Protein AF-A0A5C5SJC1-F1 (afdb_monomer_lite)

Sequence (79 aa):
MEMFFLLSIIAVAIFVGVASKKFYDKPYVVNFAIALLMLLLVIQTIMMQPITTFGYVAIVFCSIAFLFQLVLGVRNVRV

Secondary structure (DSSP, 8-state):
-HHHHHHHHHHHHHHHHHHHHH-TT-HHHHHHHHHHHHHHHHHHHHHSSS--HHHHHHHHHHHHHHHHHHHHHHHHHH-

Radius of gyration: 13.56 Å; chains: 1; bounding box: 33×24×35 Å

Foldseek 3Di:
DLVVLVVVLVVLVVVLVVCVVPVVVQLLVNLVSLLVNLVSLLVNLVVDPPRDPVSVVSNVVSVVSSVVSVVVSVVSVVD

Structure (mmCIF, N/CA/C/O backbone):
data_AF-A0A5C5SJC1-F1
#
_entry.id   AF-A0A5C5SJC1-F1
#
loop_
_atom_site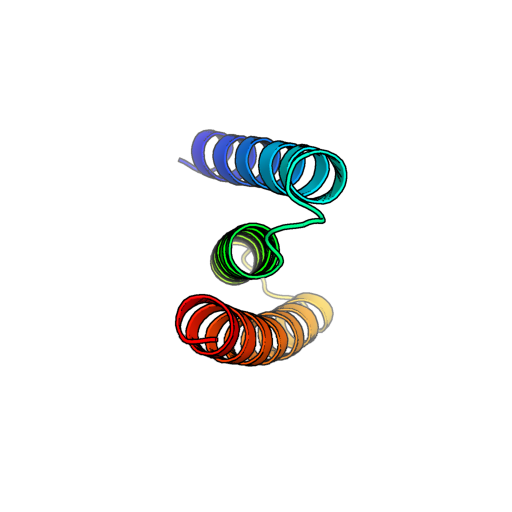.group_PDB
_atom_site.id
_atom_site.type_symbol
_atom_site.label_atom_id
_atom_site.label_alt_id
_atom_site.label_comp_id
_atom_site.label_asym_id
_atom_site.label_entity_id
_atom_site.label_seq_id
_atom_site.pdbx_PDB_ins_code
_atom_site.Cartn_x
_atom_site.Cartn_y
_atom_site.Cartn_z
_atom_site.occupancy
_atom_site.B_iso_or_equiv
_atom_site.auth_seq_id
_atom_site.auth_comp_id
_atom_site.auth_asym_id
_atom_site.auth_atom_id
_atom_site.pdbx_PDB_model_num
ATOM 1 N N . MET A 1 1 ? 11.232 14.988 -9.013 1.00 62.56 1 MET A N 1
ATOM 2 C CA . MET A 1 1 ? 9.895 14.354 -8.972 1.00 62.56 1 MET A CA 1
ATOM 3 C C . MET A 1 1 ? 9.945 13.034 -8.205 1.00 62.56 1 MET A C 1
ATOM 5 O O . MET A 1 1 ? 9.199 12.884 -7.249 1.00 62.56 1 MET A O 1
ATOM 9 N N . GLU A 1 2 ? 10.886 12.142 -8.522 1.00 72.38 2 GLU A N 1
ATOM 10 C CA . GLU A 1 2 ? 11.039 10.833 -7.855 1.00 72.38 2 GLU A CA 1
ATOM 11 C C . GLU A 1 2 ? 11.305 10.912 -6.343 1.00 72.38 2 GLU A C 1
ATOM 13 O O . GLU A 1 2 ? 10.673 10.199 -5.571 1.00 72.38 2 GLU A O 1
ATOM 18 N N . MET A 1 3 ? 12.173 11.827 -5.894 1.00 80.81 3 MET A N 1
ATOM 19 C CA . MET A 1 3 ? 12.499 11.981 -4.467 1.00 80.81 3 MET A CA 1
ATOM 20 C C . MET A 1 3 ? 11.281 12.373 -3.615 1.00 80.81 3 MET A C 1
ATOM 22 O O . MET A 1 3 ? 11.103 11.869 -2.511 1.00 80.81 3 MET A O 1
ATOM 26 N N . PHE A 1 4 ? 10.417 13.242 -4.147 1.00 82.69 4 PHE A N 1
ATOM 27 C CA . PHE A 1 4 ? 9.188 13.664 -3.473 1.00 82.69 4 PHE A CA 1
ATOM 28 C C . PHE A 1 4 ? 8.193 12.503 -3.356 1.00 82.69 4 PHE A C 1
ATOM 30 O O . PHE A 1 4 ? 7.561 12.323 -2.317 1.00 82.69 4 PHE A O 1
ATOM 37 N N . PHE A 1 5 ? 8.105 11.672 -4.398 1.00 83.69 5 PHE A N 1
ATOM 38 C CA . PHE A 1 5 ? 7.252 10.488 -4.401 1.00 83.69 5 PHE A CA 1
ATOM 39 C C . PHE A 1 5 ? 7.741 9.439 -3.391 1.00 83.69 5 PHE A C 1
ATOM 41 O O . PHE A 1 5 ? 6.963 8.956 -2.572 1.00 83.69 5 PHE A O 1
ATOM 48 N N . LEU A 1 6 ? 9.048 9.171 -3.357 1.00 84.38 6 LEU A N 1
ATOM 49 C CA . LEU A 1 6 ? 9.675 8.304 -2.354 1.00 84.38 6 LEU A CA 1
ATOM 50 C C . LEU A 1 6 ? 9.442 8.804 -0.922 1.00 84.38 6 LEU A C 1
ATOM 52 O O . LEU A 1 6 ? 9.042 8.026 -0.059 1.00 84.38 6 LEU A O 1
ATOM 56 N N . LEU A 1 7 ? 9.618 10.105 -0.676 1.00 88.06 7 LEU A N 1
ATOM 57 C CA . LEU A 1 7 ? 9.325 10.722 0.621 1.00 88.06 7 LEU A CA 1
ATOM 58 C C . LEU A 1 7 ? 7.852 10.562 1.014 1.00 88.06 7 LEU A C 1
ATOM 60 O O . LEU A 1 7 ? 7.563 10.269 2.173 1.00 88.06 7 LEU A O 1
ATOM 64 N N . SER A 1 8 ? 6.926 10.694 0.061 1.00 86.88 8 SER A N 1
ATOM 65 C CA . SER A 1 8 ? 5.496 10.494 0.316 1.00 86.88 8 SER A CA 1
ATOM 66 C C . SER A 1 8 ? 5.172 9.049 0.709 1.00 86.88 8 SER A C 1
ATOM 68 O O . SER A 1 8 ? 4.427 8.830 1.661 1.00 86.88 8 SER A O 1
ATOM 70 N N . ILE A 1 9 ? 5.806 8.062 0.067 1.00 89.12 9 ILE A N 1
ATOM 71 C CA . ILE A 1 9 ? 5.649 6.639 0.402 1.00 89.12 9 ILE A CA 1
ATOM 72 C C . ILE A 1 9 ? 6.167 6.362 1.807 1.00 89.12 9 ILE A C 1
ATOM 74 O O . ILE A 1 9 ? 5.478 5.721 2.596 1.00 89.12 9 ILE A O 1
ATOM 78 N N . ILE A 1 10 ? 7.349 6.880 2.146 1.00 90.25 10 ILE A N 1
ATOM 79 C CA . ILE A 1 10 ? 7.938 6.716 3.479 1.00 90.25 10 ILE A CA 1
ATOM 80 C C . ILE A 1 10 ? 7.039 7.355 4.543 1.00 90.25 10 ILE A C 1
ATOM 82 O O . ILE A 1 10 ? 6.748 6.726 5.558 1.00 90.25 10 ILE A O 1
ATOM 86 N N . ALA A 1 11 ? 6.546 8.572 4.305 1.00 90.88 11 ALA A N 1
ATOM 87 C CA . ALA A 1 11 ? 5.643 9.254 5.227 1.00 90.88 11 ALA A CA 1
ATOM 88 C C . ALA A 1 11 ? 4.343 8.462 5.448 1.00 90.88 11 ALA A C 1
ATOM 90 O O . ALA A 1 11 ? 3.920 8.276 6.591 1.00 90.88 11 ALA A O 1
ATOM 91 N N . VAL A 1 12 ? 3.740 7.938 4.376 1.00 90.31 12 VAL A N 1
ATOM 92 C CA . VAL A 1 12 ? 2.530 7.107 4.455 1.00 90.31 12 VAL A CA 1
ATOM 93 C C . VAL A 1 12 ? 2.822 5.768 5.134 1.00 90.31 12 VAL A C 1
ATOM 95 O O . VAL A 1 12 ? 2.018 5.323 5.946 1.00 90.31 12 VAL A O 1
ATOM 98 N N . ALA A 1 13 ? 3.981 5.151 4.901 1.00 89.12 13 ALA A N 1
ATOM 99 C CA . ALA A 1 13 ? 4.381 3.910 5.567 1.00 89.12 13 ALA A CA 1
ATOM 100 C C . ALA A 1 13 ? 4.530 4.097 7.082 1.00 89.12 13 ALA A C 1
ATOM 102 O O . ALA A 1 13 ? 4.019 3.295 7.868 1.00 89.12 13 ALA A O 1
ATOM 103 N N . ILE A 1 14 ? 5.166 5.194 7.505 1.00 91.12 14 ILE A N 1
ATOM 104 C CA . ILE A 1 14 ? 5.265 5.561 8.921 1.00 91.12 14 ILE A CA 1
ATOM 105 C C . ILE A 1 14 ? 3.865 5.812 9.487 1.00 91.12 14 ILE A C 1
ATOM 107 O O . ILE A 1 14 ? 3.542 5.306 10.562 1.00 91.12 14 ILE A O 1
ATOM 111 N N . PHE A 1 15 ? 3.010 6.534 8.758 1.00 88.44 15 PHE A N 1
ATOM 112 C CA . PHE A 1 15 ? 1.635 6.785 9.177 1.00 88.44 15 PHE A CA 1
ATOM 113 C C . PHE A 1 15 ? 0.836 5.491 9.341 1.00 88.44 15 PHE A C 1
ATOM 115 O O . PHE A 1 15 ? 0.156 5.340 10.347 1.00 88.44 15 PHE A O 1
ATOM 122 N N . VAL A 1 16 ? 0.959 4.529 8.424 1.00 87.44 16 VAL A N 1
ATOM 123 C CA . VAL A 1 16 ? 0.341 3.197 8.533 1.00 87.44 16 VAL A CA 1
ATOM 124 C C . VAL A 1 16 ? 0.826 2.469 9.786 1.00 87.44 16 VAL A C 1
ATOM 126 O O . VAL A 1 16 ? 0.010 1.910 10.519 1.00 87.44 16 VAL A O 1
ATOM 129 N N . GLY A 1 17 ? 2.129 2.502 10.077 1.00 85.12 17 GLY A N 1
ATOM 130 C CA . GLY A 1 17 ? 2.698 1.880 11.276 1.00 85.12 17 GLY A CA 1
ATOM 131 C C . GLY A 1 17 ? 2.188 2.516 12.573 1.00 85.12 17 GLY A C 1
ATOM 132 O O . GLY A 1 17 ? 1.790 1.815 13.507 1.00 85.12 17 GLY A O 1
ATOM 133 N N . VAL A 1 18 ? 2.127 3.848 12.619 1.00 87.31 18 VAL A N 1
ATOM 134 C CA . VAL A 1 18 ? 1.570 4.595 13.757 1.00 87.31 18 VAL A CA 1
ATOM 135 C C . VAL A 1 18 ? 0.067 4.357 13.879 1.00 87.31 18 VAL A C 1
ATOM 137 O O . VAL A 1 18 ? -0.429 4.132 14.984 1.00 87.31 18 VAL A O 1
ATOM 140 N N . ALA A 1 19 ? -0.660 4.356 12.763 1.00 83.81 19 ALA A N 1
ATOM 141 C CA . ALA A 1 19 ? -2.096 4.135 12.738 1.00 83.81 19 ALA A CA 1
ATOM 142 C C . ALA A 1 19 ? -2.446 2.726 13.213 1.00 83.81 19 ALA A C 1
ATOM 144 O O . ALA A 1 19 ? -3.362 2.571 14.013 1.00 83.81 19 ALA A O 1
ATOM 145 N N . SER A 1 20 ? -1.658 1.725 12.821 1.00 79.12 20 SER A N 1
ATOM 146 C CA . SER A 1 20 ? -1.824 0.344 13.278 1.00 79.12 20 SER A CA 1
ATOM 147 C C . SER A 1 20 ? -1.644 0.206 14.792 1.00 79.12 20 SER A C 1
ATOM 149 O O . SER A 1 20 ? -2.342 -0.584 15.413 1.00 79.12 20 SER A O 1
ATOM 151 N N . LYS A 1 21 ? -0.756 0.994 15.418 1.00 77.50 21 LYS A N 1
ATOM 152 C CA . LYS A 1 21 ? -0.591 0.996 16.883 1.00 77.50 21 LYS A CA 1
ATOM 153 C C . LYS A 1 21 ? -1.639 1.823 17.627 1.00 77.50 21 LYS A C 1
ATOM 155 O O . LYS A 1 21 ? -2.031 1.447 18.724 1.00 77.50 21 LYS A O 1
ATOM 160 N N . LYS A 1 22 ? -2.039 2.974 17.082 1.00 75.81 22 LYS A N 1
ATOM 161 C CA . LYS A 1 22 ? -2.866 3.966 17.793 1.00 75.81 22 LYS A CA 1
ATOM 162 C C . LYS A 1 22 ? -4.363 3.832 17.523 1.00 75.81 22 LYS A C 1
ATOM 164 O O . LYS A 1 22 ? -5.165 4.211 18.366 1.00 75.81 22 LYS A O 1
ATOM 169 N N . PHE A 1 23 ? -4.733 3.318 16.356 1.00 75.56 23 PHE A N 1
ATOM 170 C CA . PHE A 1 23 ? -6.114 3.175 15.901 1.00 75.56 23 PHE A CA 1
ATOM 171 C C . PHE A 1 23 ? -6.488 1.704 15.706 1.00 75.56 23 PHE A C 1
ATOM 173 O O . PHE A 1 23 ? -7.295 1.389 14.837 1.00 75.56 2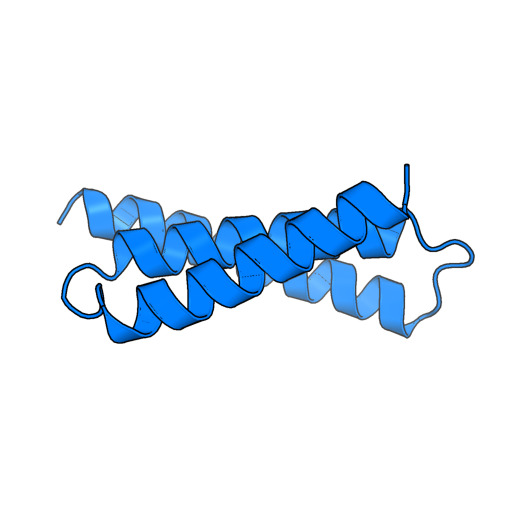3 PHE A O 1
ATOM 180 N N . TYR A 1 24 ? -5.933 0.804 16.527 1.00 65.56 24 TYR A N 1
ATOM 181 C CA . TYR A 1 24 ? -6.294 -0.617 16.495 1.00 65.56 24 TYR A CA 1
ATOM 182 C C . TYR A 1 24 ? -7.802 -0.822 16.737 1.00 65.56 24 TYR A C 1
ATOM 184 O O . TYR A 1 24 ? -8.432 -1.636 16.070 1.00 65.56 24 TYR A O 1
ATOM 192 N N . ASP A 1 25 ? -8.407 0.016 17.587 1.00 70.94 25 ASP A N 1
ATOM 193 C CA . ASP A 1 25 ? -9.857 0.057 17.831 1.00 70.94 25 ASP A CA 1
ATOM 194 C C . ASP A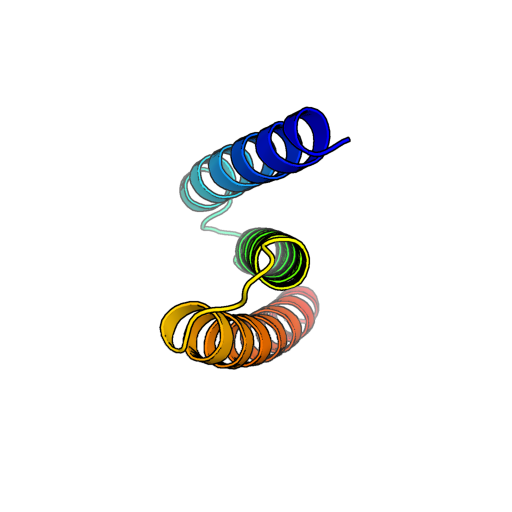 1 25 ? -10.684 0.557 16.633 1.00 70.94 25 ASP A C 1
ATOM 196 O O . ASP A 1 25 ? -11.908 0.448 16.623 1.00 70.94 25 ASP A O 1
ATOM 200 N N . LYS A 1 26 ? -10.040 1.128 15.607 1.00 75.12 26 LYS A N 1
ATOM 201 C CA . LYS A 1 26 ? -10.681 1.672 14.401 1.00 75.12 26 LYS A CA 1
ATOM 202 C C . LYS A 1 26 ? -10.042 1.073 13.142 1.00 75.12 26 LYS A C 1
ATOM 204 O O . LYS A 1 26 ? -9.325 1.777 12.420 1.00 75.12 26 LYS A O 1
ATOM 209 N N . PRO A 1 27 ? -10.348 -0.204 12.829 1.00 76.00 27 PRO A N 1
ATOM 210 C CA . PRO A 1 27 ? -9.723 -0.936 11.726 1.00 76.00 27 PRO A CA 1
ATOM 211 C C . PRO A 1 27 ? -9.889 -0.242 10.372 1.00 76.00 27 PRO A C 1
ATOM 213 O O . PRO A 1 27 ? -9.042 -0.376 9.493 1.00 76.00 27 PRO A O 1
ATOM 216 N N . TYR A 1 28 ? -10.957 0.542 10.201 1.00 78.81 28 TYR A N 1
ATOM 217 C CA . TYR A 1 28 ? -11.205 1.287 8.974 1.00 78.81 28 TYR A CA 1
ATOM 218 C C . TYR A 1 28 ? -10.100 2.301 8.647 1.00 78.81 28 TYR A C 1
ATOM 220 O O . TYR A 1 28 ? -9.721 2.407 7.485 1.00 78.81 28 TYR A O 1
ATOM 228 N N . VAL A 1 29 ? -9.547 3.009 9.644 1.00 79.94 29 VAL A N 1
ATOM 229 C CA . VAL A 1 29 ? -8.480 4.008 9.430 1.00 79.94 29 VAL A CA 1
ATOM 230 C C . VAL A 1 29 ? -7.204 3.312 8.972 1.00 79.94 29 VAL A C 1
ATOM 232 O O . VAL A 1 29 ? -6.539 3.767 8.044 1.00 79.94 29 VAL A O 1
ATOM 235 N N . VAL A 1 30 ? -6.893 2.179 9.603 1.00 83.00 30 VAL A N 1
ATOM 236 C CA . VAL A 1 30 ? -5.716 1.367 9.292 1.00 83.00 30 VAL A CA 1
ATOM 237 C C . VAL A 1 30 ? -5.835 0.775 7.889 1.00 83.00 30 VAL A C 1
ATOM 239 O O . VAL A 1 30 ? -4.927 0.940 7.079 1.00 83.00 30 VAL A O 1
ATOM 242 N N . ASN A 1 31 ? -6.981 0.179 7.554 1.00 85.50 31 ASN A N 1
ATOM 243 C CA . ASN A 1 31 ? -7.219 -0.403 6.234 1.00 85.50 31 ASN A CA 1
ATOM 244 C C . ASN A 1 31 ? -7.161 0.648 5.121 1.00 85.50 31 ASN A C 1
ATOM 246 O O . ASN A 1 31 ? -6.571 0.392 4.074 1.00 85.50 31 ASN A O 1
ATOM 250 N N . PHE A 1 32 ? -7.706 1.844 5.352 1.00 84.88 32 PHE A N 1
ATOM 251 C CA . PHE A 1 32 ? -7.643 2.929 4.374 1.00 84.88 32 PHE A CA 1
ATOM 252 C C . PHE A 1 32 ? -6.213 3.449 4.182 1.00 84.88 32 PHE A C 1
ATOM 254 O O . PHE A 1 32 ? -5.794 3.703 3.055 1.00 84.88 32 PHE A O 1
ATOM 261 N N . ALA A 1 33 ? -5.436 3.553 5.265 1.00 86.06 33 ALA A N 1
ATOM 262 C CA . ALA A 1 33 ? -4.033 3.946 5.196 1.00 86.06 33 ALA A CA 1
ATOM 263 C C . ALA A 1 33 ? -3.185 2.906 4.439 1.00 86.06 33 ALA A C 1
ATOM 265 O O . ALA A 1 33 ? -2.363 3.279 3.603 1.00 86.06 33 ALA A O 1
ATOM 266 N N . ILE A 1 34 ? -3.413 1.608 4.679 1.00 87.25 34 ILE A N 1
ATOM 267 C CA . ILE A 1 34 ? -2.729 0.525 3.955 1.00 87.25 34 ILE A CA 1
ATOM 268 C C . ILE A 1 34 ? -3.123 0.532 2.474 1.00 87.25 34 ILE A C 1
ATOM 270 O O . ILE A 1 34 ? -2.251 0.393 1.622 1.00 87.25 34 ILE A O 1
ATOM 274 N N . ALA A 1 35 ? -4.399 0.751 2.144 1.00 89.31 35 ALA A N 1
ATOM 275 C CA . ALA A 1 35 ? -4.824 0.898 0.753 1.00 89.31 35 ALA A CA 1
ATOM 276 C C . ALA A 1 35 ? -4.077 2.057 0.065 1.00 89.31 35 ALA A C 1
ATOM 278 O O . ALA A 1 35 ? -3.537 1.900 -1.027 1.00 89.31 35 ALA A O 1
ATOM 279 N N . LEU A 1 36 ? -3.971 3.211 0.726 1.00 88.56 36 LEU A N 1
ATOM 280 C CA . LEU A 1 36 ? -3.258 4.370 0.186 1.00 88.56 36 LEU A CA 1
ATOM 281 C C . LEU A 1 36 ? -1.767 4.060 -0.049 1.00 88.56 36 LEU A C 1
ATOM 283 O O . LEU A 1 36 ? -1.229 4.394 -1.104 1.00 88.56 36 LEU A O 1
ATOM 287 N N . LEU A 1 37 ? -1.126 3.339 0.877 1.00 90.56 37 LEU A N 1
ATOM 288 C CA . LEU A 1 37 ? 0.242 2.841 0.709 1.00 90.56 37 LEU A CA 1
ATOM 289 C C . LEU A 1 37 ? 0.370 1.914 -0.511 1.00 90.56 37 LEU A C 1
ATOM 291 O O . LEU A 1 37 ? 1.253 2.119 -1.339 1.00 90.56 37 LEU A O 1
ATOM 295 N N . MET A 1 38 ? -0.516 0.923 -0.643 1.00 90.75 38 MET A N 1
ATOM 296 C CA . MET A 1 38 ? -0.502 -0.032 -1.759 1.00 90.75 38 MET A CA 1
ATOM 297 C C . MET A 1 38 ? -0.658 0.671 -3.110 1.00 90.75 38 MET A C 1
ATOM 299 O O . MET A 1 38 ? 0.045 0.338 -4.061 1.00 90.75 38 MET A O 1
ATOM 303 N N . LEU A 1 39 ? -1.523 1.684 -3.189 1.00 88.62 39 LEU A N 1
ATOM 304 C CA . LEU A 1 39 ? -1.708 2.483 -4.397 1.00 88.62 39 LEU A CA 1
ATOM 305 C C . LEU A 1 39 ? -0.442 3.266 -4.768 1.00 88.62 39 LEU A C 1
ATOM 307 O O . LEU A 1 39 ? -0.040 3.269 -5.932 1.00 88.62 39 LEU A O 1
ATOM 311 N N . LEU A 1 40 ? 0.225 3.884 -3.788 1.00 89.19 40 LEU A N 1
ATOM 312 C CA . LEU A 1 40 ? 1.489 4.583 -4.028 1.00 89.19 40 LEU A CA 1
ATOM 313 C C . LEU A 1 40 ? 2.595 3.626 -4.489 1.00 89.19 40 LEU A C 1
ATOM 315 O O . LEU A 1 40 ? 3.352 3.974 -5.393 1.00 89.19 40 LEU A O 1
ATOM 319 N N . LEU A 1 41 ? 2.663 2.415 -3.930 1.00 89.06 41 LEU A N 1
ATOM 320 C CA . LEU A 1 41 ? 3.618 1.393 -4.362 1.00 89.06 41 LEU A CA 1
ATOM 321 C C . LEU A 1 41 ? 3.348 0.928 -5.797 1.00 89.06 41 LEU A C 1
ATOM 323 O O . LEU A 1 41 ? 4.291 0.810 -6.576 1.00 89.06 41 LEU A O 1
ATOM 327 N N . VAL A 1 42 ? 2.086 0.728 -6.194 1.00 87.94 42 VAL A N 1
ATOM 328 C CA . VAL A 1 42 ? 1.736 0.392 -7.589 1.00 87.94 42 VAL A CA 1
ATOM 329 C C . VAL A 1 42 ? 2.228 1.478 -8.541 1.00 87.94 42 VAL A C 1
ATOM 331 O O . VAL A 1 42 ? 2.916 1.172 -9.514 1.00 87.94 42 VAL A O 1
ATOM 334 N N . ILE A 1 43 ? 1.941 2.746 -8.236 1.00 88.38 43 ILE A N 1
ATOM 335 C CA . ILE A 1 43 ? 2.389 3.879 -9.056 1.00 88.38 43 ILE A CA 1
ATOM 336 C C . ILE A 1 43 ? 3.920 3.924 -9.112 1.00 88.38 43 ILE A C 1
ATOM 338 O O . ILE A 1 43 ? 4.486 4.046 -10.195 1.00 88.38 43 ILE A O 1
ATOM 342 N N . GLN A 1 44 ? 4.600 3.750 -7.975 1.00 87.06 44 GLN A N 1
ATOM 343 C CA . GLN A 1 44 ? 6.062 3.714 -7.922 1.00 87.06 44 GLN A CA 1
ATOM 344 C C . GLN A 1 44 ? 6.633 2.613 -8.821 1.00 87.06 44 GLN A C 1
ATOM 346 O O . GLN A 1 44 ? 7.582 2.848 -9.563 1.00 87.06 44 GLN A O 1
ATOM 351 N N . THR A 1 45 ? 6.038 1.422 -8.775 1.00 85.94 45 THR A N 1
ATOM 352 C CA . THR A 1 45 ? 6.503 0.258 -9.537 1.00 85.94 45 THR A CA 1
ATOM 353 C C . THR A 1 45 ? 6.302 0.455 -11.041 1.00 85.94 45 THR A C 1
ATOM 355 O O . THR A 1 45 ? 7.141 0.030 -11.825 1.00 85.94 45 THR A O 1
ATOM 358 N N . ILE A 1 46 ? 5.230 1.145 -11.451 1.00 84.94 46 ILE A N 1
ATOM 359 C CA . ILE A 1 46 ? 4.987 1.518 -12.855 1.00 84.94 46 ILE A CA 1
ATOM 360 C C . ILE A 1 46 ? 6.001 2.568 -13.334 1.00 84.94 46 ILE A C 1
ATOM 362 O O . ILE A 1 46 ? 6.437 2.519 -14.483 1.00 84.94 46 ILE A O 1
ATOM 366 N N . MET A 1 47 ? 6.387 3.509 -12.466 1.00 82.56 47 MET A N 1
ATOM 367 C CA . MET A 1 47 ? 7.373 4.545 -12.796 1.00 82.56 47 MET A CA 1
ATOM 368 C C . MET A 1 47 ? 8.809 4.008 -12.881 1.00 82.56 47 MET A C 1
ATOM 370 O O . MET A 1 47 ? 9.634 4.606 -13.569 1.00 82.56 47 MET A O 1
ATOM 374 N N . MET A 1 48 ? 9.120 2.883 -12.227 1.00 78.81 48 MET A N 1
ATOM 375 C CA . MET A 1 48 ? 10.415 2.215 -12.372 1.00 78.81 48 MET A CA 1
ATOM 376 C C . MET A 1 48 ? 10.481 1.462 -13.707 1.00 78.81 48 MET A C 1
ATOM 378 O O . MET A 1 48 ? 10.069 0.309 -13.813 1.00 78.81 48 MET A O 1
ATOM 382 N N . GLN A 1 49 ? 11.025 2.108 -14.739 1.00 77.31 49 GLN A N 1
ATOM 383 C CA . GLN A 1 49 ? 11.389 1.442 -15.990 1.00 77.31 49 GLN A CA 1
ATOM 384 C C . GLN A 1 49 ? 12.888 1.090 -16.005 1.00 77.31 49 GLN A C 1
ATOM 386 O O . GLN A 1 49 ? 13.705 1.922 -15.613 1.00 77.31 49 GLN A O 1
ATOM 391 N N . PRO A 1 50 ? 13.283 -0.099 -16.499 1.00 79.56 50 PRO A N 1
ATOM 392 C CA . PRO A 1 50 ? 12.434 -1.168 -17.025 1.00 79.56 50 PRO A CA 1
ATOM 393 C C . PRO A 1 50 ? 11.765 -1.994 -15.916 1.00 79.56 50 PRO A C 1
ATOM 395 O O . PRO A 1 50 ? 12.391 -2.364 -14.923 1.00 79.56 50 PRO A O 1
ATOM 398 N N . ILE A 1 51 ? 10.491 -2.335 -16.125 1.00 80.06 51 ILE A N 1
ATOM 399 C CA . ILE A 1 51 ? 9.735 -3.174 -15.192 1.00 80.06 51 ILE A CA 1
ATOM 400 C C . ILE A 1 51 ? 10.246 -4.612 -15.316 1.00 80.06 51 ILE A C 1
ATOM 402 O O . ILE A 1 51 ? 10.113 -5.252 -16.358 1.00 80.06 51 ILE A O 1
ATOM 406 N N . THR A 1 52 ? 10.831 -5.127 -14.239 1.00 84.62 52 THR A N 1
ATOM 407 C CA . THR A 1 52 ? 1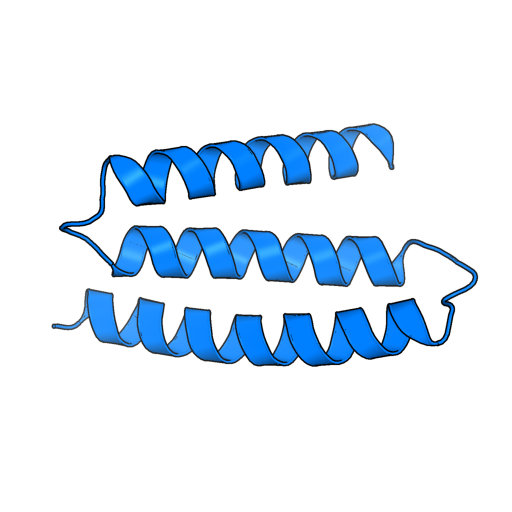1.243 -6.532 -14.141 1.00 84.62 52 THR A CA 1
ATOM 408 C C . THR A 1 52 ? 10.031 -7.435 -13.899 1.00 84.62 52 THR A C 1
ATOM 410 O O . THR A 1 52 ? 8.966 -6.974 -13.486 1.00 84.62 52 THR A O 1
ATOM 413 N N . THR A 1 53 ? 10.180 -8.750 -14.081 1.00 84.19 53 THR A N 1
ATOM 414 C CA . THR A 1 53 ? 9.130 -9.732 -13.743 1.00 84.19 53 THR A CA 1
ATOM 415 C C . THR A 1 53 ? 8.625 -9.561 -12.304 1.00 84.19 53 THR A C 1
ATOM 417 O O . THR A 1 53 ? 7.426 -9.656 -12.054 1.00 84.19 53 THR A O 1
ATOM 420 N N . PHE A 1 54 ? 9.516 -9.212 -11.366 1.00 82.12 54 PHE A N 1
ATOM 421 C CA . 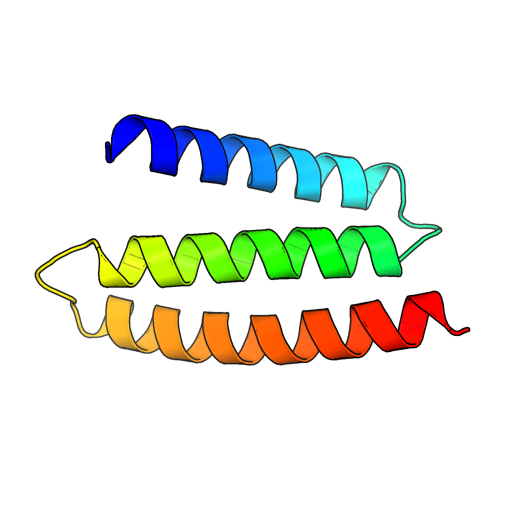PHE A 1 54 ? 9.153 -8.877 -9.985 1.00 82.12 54 PHE A CA 1
ATOM 422 C C . PHE A 1 54 ? 8.269 -7.630 -9.881 1.00 82.12 54 PHE A C 1
ATOM 424 O O . PHE A 1 54 ? 7.342 -7.619 -9.076 1.00 82.12 54 PHE A O 1
ATOM 431 N N . GLY A 1 55 ? 8.509 -6.609 -10.706 1.00 83.50 55 GLY A N 1
ATOM 432 C CA . GLY A 1 55 ? 7.672 -5.412 -10.763 1.00 83.50 55 GLY A CA 1
ATOM 433 C C . GLY A 1 55 ? 6.248 -5.720 -11.228 1.00 83.50 55 GLY A C 1
ATOM 434 O O . GLY A 1 55 ? 5.289 -5.277 -10.603 1.00 83.50 55 GLY A O 1
ATOM 435 N N . TYR A 1 56 ? 6.088 -6.565 -12.251 1.00 84.62 56 TYR A N 1
ATOM 436 C CA . TYR A 1 56 ? 4.762 -7.022 -12.690 1.00 84.62 56 TYR A CA 1
ATOM 437 C C . TYR A 1 56 ? 4.018 -7.790 -11.595 1.00 84.62 56 TYR A C 1
ATOM 439 O O . TYR A 1 56 ? 2.841 -7.531 -11.343 1.00 84.62 56 TYR A O 1
ATOM 447 N N . VAL A 1 57 ? 4.710 -8.702 -10.910 1.00 89.62 57 VAL A N 1
ATOM 448 C CA . VAL A 1 57 ? 4.141 -9.458 -9.788 1.00 89.62 57 VAL A CA 1
ATOM 449 C C . VAL A 1 57 ? 3.721 -8.508 -8.663 1.00 89.62 57 VAL A C 1
ATOM 451 O O . VAL A 1 57 ? 2.589 -8.586 -8.188 1.00 89.62 57 VAL A O 1
ATOM 454 N N . ALA A 1 58 ? 4.583 -7.562 -8.280 1.00 86.31 58 ALA A N 1
ATOM 455 C CA . ALA A 1 58 ? 4.285 -6.580 -7.243 1.00 86.31 58 ALA A CA 1
ATOM 456 C C . ALA A 1 58 ? 3.057 -5.725 -7.588 1.00 86.31 58 ALA A C 1
ATOM 458 O O . ALA A 1 58 ? 2.195 -5.542 -6.731 1.00 86.31 58 ALA A O 1
ATOM 459 N N . ILE A 1 59 ? 2.927 -5.267 -8.837 1.00 88.38 59 ILE A N 1
ATOM 460 C CA . ILE A 1 59 ? 1.760 -4.503 -9.301 1.00 88.38 59 ILE A CA 1
ATOM 461 C C . ILE A 1 59 ? 0.478 -5.323 -9.146 1.00 88.38 59 ILE A C 1
ATOM 463 O O . ILE A 1 59 ? -0.502 -4.813 -8.604 1.00 88.38 59 ILE A O 1
ATOM 467 N N . VAL A 1 60 ? 0.478 -6.589 -9.573 1.00 91.94 60 VAL A N 1
ATOM 468 C CA . VAL A 1 60 ? -0.702 -7.463 -9.477 1.00 91.94 60 VAL A CA 1
ATOM 469 C C . VAL A 1 60 ? -1.100 -7.679 -8.017 1.00 91.94 60 VAL A C 1
ATOM 471 O O . VAL A 1 60 ? -2.252 -7.440 -7.654 1.00 91.94 60 VAL A O 1
ATOM 474 N N . PHE A 1 61 ? -0.155 -8.060 -7.154 1.00 91.25 61 PHE A N 1
ATOM 475 C CA . PHE A 1 61 ? -0.440 -8.299 -5.738 1.00 91.25 61 PHE A CA 1
ATOM 476 C C . PHE A 1 61 ? -0.865 -7.028 -4.998 1.00 91.25 61 PHE A C 1
ATOM 478 O O . PHE A 1 61 ? -1.851 -7.065 -4.263 1.00 91.25 61 PHE A O 1
ATOM 485 N N . CYS A 1 62 ? -0.183 -5.898 -5.213 1.00 89.56 62 CYS A N 1
ATOM 486 C CA . CYS A 1 62 ? -0.539 -4.632 -4.571 1.00 89.56 62 CYS A CA 1
ATOM 487 C C . CYS A 1 62 ? -1.899 -4.117 -5.056 1.00 89.56 62 CYS A C 1
ATOM 489 O O . CYS A 1 62 ? -2.664 -3.591 -4.254 1.00 89.56 62 CYS A O 1
ATOM 491 N N . SER A 1 63 ? -2.247 -4.326 -6.329 1.00 88.62 63 SER A N 1
ATOM 492 C CA . SER A 1 63 ? -3.564 -3.953 -6.866 1.00 88.62 63 SER A CA 1
ATOM 493 C C . SER A 1 63 ? -4.691 -4.802 -6.274 1.00 88.62 63 SER A C 1
ATOM 495 O O . SER A 1 63 ? -5.749 -4.279 -5.930 1.00 88.62 63 SER A O 1
ATOM 497 N N . ILE A 1 64 ? -4.468 -6.108 -6.100 1.00 91.19 64 ILE A N 1
ATOM 498 C CA . ILE A 1 64 ? -5.438 -6.994 -5.443 1.00 91.19 64 ILE A CA 1
ATOM 499 C C . ILE A 1 64 ? -5.586 -6.611 -3.966 1.00 91.19 64 ILE A C 1
ATOM 501 O O . ILE A 1 64 ? -6.705 -6.434 -3.483 1.00 91.19 64 ILE A O 1
ATOM 505 N N . ALA A 1 65 ? -4.468 -6.436 -3.256 1.00 88.19 65 ALA A N 1
ATOM 506 C CA . ALA A 1 65 ? -4.467 -6.032 -1.853 1.00 88.19 65 ALA A CA 1
ATOM 507 C C . 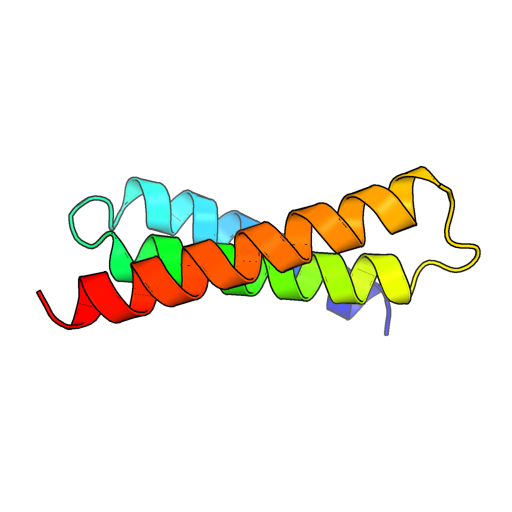ALA A 1 65 ? -5.190 -4.694 -1.652 1.00 88.19 65 ALA A C 1
ATOM 509 O O . ALA A 1 65 ? -6.040 -4.592 -0.767 1.00 88.19 65 ALA A O 1
ATOM 510 N N . PHE A 1 66 ? -4.946 -3.723 -2.539 1.00 91.00 66 PHE A N 1
ATOM 511 C CA . PHE A 1 66 ? -5.637 -2.439 -2.563 1.00 91.00 66 PHE A CA 1
ATOM 512 C C . PHE A 1 66 ? -7.159 -2.601 -2.595 1.00 91.00 66 PHE A C 1
ATOM 514 O O . PHE A 1 66 ? -7.846 -2.017 -1.760 1.00 91.00 66 PHE A O 1
ATOM 521 N N . LEU A 1 67 ? -7.695 -3.429 -3.497 1.00 89.88 67 LEU A N 1
ATOM 522 C CA . LEU A 1 67 ? -9.139 -3.671 -3.585 1.00 89.88 67 LEU A CA 1
ATOM 523 C C . LEU A 1 67 ? -9.697 -4.288 -2.298 1.00 89.88 67 LEU A C 1
ATOM 525 O O . LEU A 1 67 ? -10.728 -3.835 -1.800 1.00 89.88 67 LEU A O 1
ATOM 529 N N . PHE A 1 68 ? -9.011 -5.276 -1.719 1.00 88.56 68 PHE A N 1
ATOM 530 C CA . PHE A 1 68 ? -9.438 -5.886 -0.457 1.00 88.56 68 PHE A CA 1
ATOM 531 C C . PHE A 1 68 ? -9.408 -4.896 0.711 1.00 88.56 68 PHE A C 1
ATOM 533 O O . PHE A 1 68 ? -10.380 -4.815 1.462 1.00 88.56 68 PHE A O 1
ATOM 540 N N . GLN A 1 69 ? -8.336 -4.114 0.857 1.00 86.25 69 GLN A N 1
ATOM 541 C CA . GLN A 1 69 ? -8.228 -3.094 1.901 1.00 86.25 69 GLN A CA 1
ATOM 542 C C . GLN A 1 69 ? -9.241 -1.964 1.716 1.00 86.25 69 GLN A C 1
ATOM 544 O O . GLN A 1 69 ? -9.772 -1.471 2.710 1.00 86.25 69 GLN A O 1
ATOM 549 N N . LEU A 1 70 ? -9.590 -1.611 0.478 1.00 84.94 70 LEU A N 1
ATOM 550 C CA . LEU A 1 70 ? -10.633 -0.629 0.193 1.00 84.94 70 LEU A CA 1
ATOM 551 C C . LEU A 1 70 ? -12.017 -1.174 0.570 1.00 84.94 70 LEU A C 1
ATOM 553 O O . LEU A 1 70 ? -12.756 -0.512 1.297 1.00 84.94 70 LEU A O 1
ATOM 557 N N . VAL A 1 71 ? -12.352 -2.406 0.169 1.00 85.81 71 VAL A N 1
ATOM 558 C CA . VAL A 1 71 ? -13.630 -3.052 0.524 1.00 85.81 71 VAL A CA 1
ATOM 559 C C . VAL A 1 71 ? -13.765 -3.228 2.037 1.00 85.81 71 VAL A C 1
ATOM 561 O O . VAL A 1 71 ? -14.808 -2.894 2.602 1.00 85.81 71 VAL A O 1
ATOM 564 N N . LEU A 1 72 ? -12.724 -3.721 2.712 1.00 82.56 72 LEU A N 1
ATOM 565 C CA . LEU A 1 72 ? -12.716 -3.867 4.168 1.00 82.56 72 LEU A CA 1
ATOM 566 C C . LEU A 1 72 ? -12.771 -2.507 4.865 1.00 82.56 72 LEU A C 1
ATOM 568 O O . LEU A 1 72 ? -13.512 -2.361 5.830 1.00 82.56 72 LEU A O 1
ATOM 572 N N . GLY A 1 73 ? -12.039 -1.508 4.369 1.00 79.19 73 GLY A N 1
ATOM 573 C CA . GLY A 1 73 ? -12.085 -0.139 4.873 1.00 79.19 73 GLY A CA 1
ATOM 574 C C . GLY A 1 73 ? -13.497 0.441 4.812 1.00 79.19 73 GLY A C 1
ATOM 575 O O . GLY A 1 73 ? -14.014 0.887 5.829 1.00 79.19 73 GLY A O 1
ATOM 576 N N . VAL A 1 74 ? -14.164 0.352 3.657 1.00 81.62 74 VAL A N 1
ATOM 577 C CA . VAL A 1 74 ? -15.538 0.852 3.465 1.00 81.62 74 VAL A CA 1
ATOM 578 C C . VAL A 1 74 ? -16.551 0.082 4.313 1.00 81.62 74 VAL A C 1
ATOM 580 O O . VAL A 1 74 ? -17.414 0.699 4.936 1.00 81.62 74 VAL A O 1
ATOM 583 N N . ARG A 1 75 ? -16.453 -1.253 4.388 1.00 78.50 75 ARG A N 1
ATOM 584 C CA . ARG A 1 75 ? -17.337 -2.053 5.254 1.00 78.50 75 ARG A CA 1
ATOM 585 C C . ARG A 1 75 ? -17.170 -1.675 6.722 1.00 78.50 75 ARG A C 1
ATOM 587 O O . ARG A 1 75 ? -18.168 -1.537 7.411 1.00 78.50 75 ARG A O 1
ATOM 594 N N . ASN A 1 76 ? -15.942 -1.451 7.178 1.00 71.69 76 ASN A N 1
ATOM 595 C CA . ASN A 1 76 ? -15.633 -1.161 8.575 1.00 71.69 76 ASN A CA 1
ATOM 596 C C . ASN A 1 76 ? -15.925 0.295 8.997 1.00 71.69 76 ASN A C 1
ATOM 598 O O . ASN A 1 76 ? -15.844 0.597 10.180 1.00 71.69 76 ASN A O 1
ATOM 602 N N . VAL A 1 77 ? -16.235 1.200 8.058 1.00 71.12 77 VAL A N 1
ATOM 603 C CA . VAL A 1 77 ? -16.807 2.533 8.359 1.00 71.12 77 VAL A CA 1
ATOM 604 C C . VAL A 1 77 ? -18.312 2.442 8.627 1.00 71.12 77 VAL A C 1
ATOM 606 O O . VAL A 1 77 ? -18.878 3.309 9.285 1.00 71.12 77 VAL A O 1
ATOM 609 N N . ARG A 1 78 ? -18.974 1.427 8.061 1.00 55.72 78 ARG A N 1
ATOM 610 C CA . ARG A 1 78 ? -20.437 1.298 8.047 1.00 55.72 78 ARG A CA 1
ATOM 611 C C . ARG A 1 78 ? -20.991 0.368 9.134 1.00 55.72 78 ARG A C 1
ATOM 613 O O . ARG A 1 78 ? -22.209 0.288 9.258 1.00 55.72 78 ARG A O 1
ATOM 620 N N . VAL A 1 79 ? -20.114 -0.347 9.841 1.00 51.81 79 VAL A N 1
ATOM 621 C CA . VAL A 1 79 ? -20.413 -1.139 11.048 1.00 51.81 79 VAL A CA 1
ATOM 622 C C . VAL A 1 79 ? -20.110 -0.273 12.259 1.00 51.81 79 VAL A C 1
ATOM 624 O O . VAL A 1 79 ? -20.967 -0.237 13.163 1.00 51.81 79 VAL A O 1
#

pLDDT: mean 83.25, std 7.77, range [51.81, 91.94]